Protein AF-A0A7Y8VR73-F1 (afdb_monomer_lite)

Foldseek 3Di:
DPPDAKEWAQLQAQAQDPVRDGDRDTDMGRPDRDNYDYDVVVSVVRNVVRVPPPDPDDDDDDDDDLQKFAVVLVVLLVVQVQDADDDPVFWDW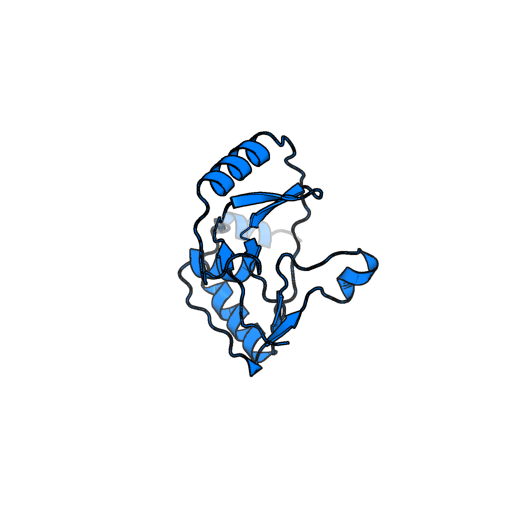AQADPVCVVVVDTGVVTIIGGHPVSSVVSVVSVVSRDDPDDDDDDDPVRVVVVVPDD

Structure (mmCIF, N/CA/C/O backbone):
data_AF-A0A7Y8VR73-F1
#
_entry.id   AF-A0A7Y8VR73-F1
#
loop_
_atom_site.group_PDB
_atom_site.id
_atom_site.type_symbol
_atom_site.label_atom_id
_atom_site.label_alt_id
_atom_site.label_comp_id
_atom_site.label_asym_id
_atom_site.label_entity_id
_atom_site.label_seq_id
_atom_site.pdbx_PDB_ins_code
_atom_site.Cartn_x
_atom_site.Cartn_y
_atom_site.Cartn_z
_atom_site.occupancy
_atom_site.B_iso_or_equiv
_atom_site.auth_seq_id
_atom_site.auth_comp_id
_atom_site.auth_asym_id
_atom_site.auth_atom_id
_atom_site.pdbx_PDB_model_nu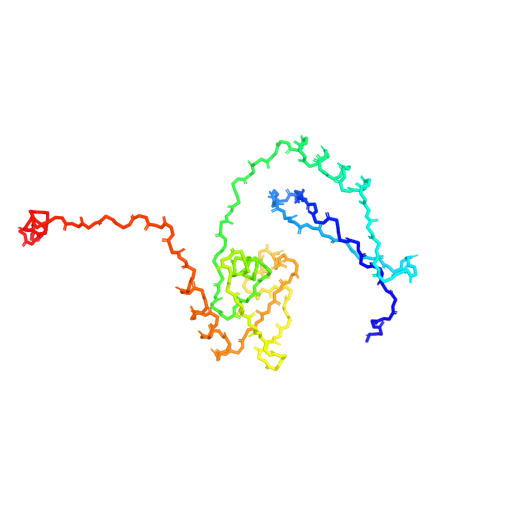m
ATOM 1 N N . MET A 1 1 ? -16.055 -4.495 -18.335 1.00 41.34 1 MET A N 1
ATOM 2 C CA . MET A 1 1 ? -14.669 -4.440 -18.861 1.00 41.34 1 MET A CA 1
ATOM 3 C C . MET A 1 1 ? -14.021 -5.807 -18.690 1.00 41.34 1 MET A C 1
ATOM 5 O O . MET A 1 1 ? -13.865 -6.262 -17.565 1.00 41.34 1 MET A O 1
ATOM 9 N N . ASN A 1 2 ? -13.720 -6.488 -19.795 1.00 40.31 2 ASN A N 1
ATOM 10 C CA . ASN A 1 2 ? -13.161 -7.841 -19.816 1.00 40.31 2 ASN A CA 1
ATOM 11 C C . ASN A 1 2 ? -11.675 -7.781 -19.395 1.00 40.31 2 ASN A C 1
ATOM 13 O O . ASN A 1 2 ? -10.808 -7.468 -20.208 1.00 40.31 2 ASN A O 1
ATOM 17 N N . ILE A 1 3 ? -11.367 -8.017 -18.116 1.00 53.41 3 ILE A N 1
ATOM 18 C CA . ILE A 1 3 ? -9.984 -8.149 -17.625 1.00 53.41 3 ILE A CA 1
ATOM 19 C C . ILE A 1 3 ? -9.465 -9.501 -18.120 1.00 53.41 3 ILE A C 1
ATOM 21 O O . ILE A 1 3 ? -9.559 -10.480 -17.386 1.00 53.41 3 ILE A O 1
ATOM 25 N N . LYS A 1 4 ? -9.013 -9.621 -19.375 1.00 58.44 4 LYS A N 1
ATOM 26 C CA . LYS A 1 4 ? -8.594 -10.946 -19.873 1.00 58.44 4 LYS A CA 1
ATOM 27 C C . LYS A 1 4 ? -7.237 -11.068 -20.544 1.00 58.44 4 LYS A C 1
ATOM 29 O O . LYS A 1 4 ? -6.803 -12.202 -20.689 1.00 58.44 4 LYS A O 1
ATOM 34 N N . LYS A 1 5 ? -6.502 -9.995 -20.850 1.00 70.88 5 LYS A N 1
ATOM 35 C CA . LYS A 1 5 ? -5.094 -10.131 -21.280 1.00 70.88 5 LYS A CA 1
ATOM 36 C C . LYS A 1 5 ? -4.257 -8.961 -20.789 1.00 70.88 5 LYS A C 1
ATOM 38 O O . LYS A 1 5 ? -4.328 -7.862 -21.326 1.00 70.88 5 LYS A O 1
ATOM 43 N N . SER A 1 6 ? -3.513 -9.187 -19.716 1.00 84.50 6 SER A N 1
ATOM 44 C CA . SER A 1 6 ? -2.528 -8.232 -19.229 1.00 84.50 6 SER A CA 1
ATOM 45 C C . SER A 1 6 ? -1.397 -8.978 -18.538 1.00 84.50 6 SER A C 1
ATOM 47 O O . SER A 1 6 ? -1.674 -9.777 -17.641 1.00 84.50 6 SER A O 1
ATOM 49 N N . CYS A 1 7 ? -0.167 -8.644 -18.887 1.00 90.81 7 CYS A N 1
ATOM 50 C CA . CYS A 1 7 ? 1.026 -9.109 -18.214 1.00 90.81 7 CYS A CA 1
ATOM 51 C C . CYS A 1 7 ? 1.365 -8.185 -17.046 1.00 90.81 7 CYS A C 1
ATOM 53 O O . CYS A 1 7 ? 1.494 -6.968 -17.213 1.00 90.81 7 CYS A O 1
ATOM 55 N N . PHE A 1 8 ? 1.532 -8.760 -15.861 1.00 92.06 8 PHE A N 1
ATOM 56 C CA . PHE A 1 8 ? 2.101 -8.081 -14.705 1.00 92.06 8 PHE A CA 1
ATOM 57 C C . PHE A 1 8 ? 3.629 -8.107 -14.796 1.00 92.06 8 PHE A C 1
ATOM 59 O O . PHE A 1 8 ? 4.224 -9.141 -15.087 1.00 92.06 8 PHE A O 1
ATOM 66 N N . ILE A 1 9 ? 4.267 -6.969 -14.535 1.00 94.06 9 ILE A N 1
ATOM 67 C CA . ILE A 1 9 ? 5.725 -6.826 -14.535 1.00 94.06 9 ILE A CA 1
ATOM 68 C C . ILE A 1 9 ? 6.147 -6.382 -13.125 1.00 94.06 9 ILE A C 1
ATOM 70 O O . ILE A 1 9 ? 6.181 -5.176 -12.842 1.00 94.06 9 ILE A O 1
ATOM 74 N N . PRO A 1 10 ? 6.398 -7.334 -12.202 1.00 90.06 10 PRO A N 1
ATOM 75 C CA . PRO A 1 10 ? 6.675 -7.055 -10.795 1.00 90.06 10 PRO A CA 1
ATOM 76 C C . PRO A 1 10 ? 8.125 -6.595 -10.599 1.00 90.06 10 PRO A C 1
ATOM 78 O O . PRO A 1 10 ? 8.982 -7.345 -10.147 1.00 90.06 10 PRO A O 1
ATOM 81 N N . VAL A 1 11 ? 8.414 -5.349 -10.972 1.00 92.50 11 VAL A N 1
ATOM 82 C CA . VAL A 1 11 ? 9.762 -4.764 -10.861 1.00 92.50 11 VAL A CA 1
ATOM 83 C C . VAL A 1 11 ? 10.087 -4.343 -9.426 1.00 92.50 11 VAL A C 1
ATOM 85 O O . VAL A 1 11 ? 11.243 -4.415 -9.015 1.00 92.50 11 VAL A O 1
ATOM 88 N N . CYS A 1 12 ? 9.077 -3.894 -8.670 1.00 88.06 12 CYS A N 1
ATOM 89 C CA . CYS A 1 12 ? 9.213 -3.413 -7.291 1.00 88.06 12 CYS A CA 1
ATOM 90 C C . CYS A 1 12 ? 10.351 -2.382 -7.109 1.00 88.06 12 CYS A C 1
ATOM 92 O O . CYS A 1 12 ? 11.103 -2.430 -6.136 1.00 88.06 12 CYS A O 1
ATOM 94 N N . ALA A 1 13 ? 10.505 -1.460 -8.065 1.00 90.12 13 ALA A N 1
ATOM 95 C CA . ALA A 1 13 ? 11.552 -0.441 -8.021 1.00 90.12 13 ALA A CA 1
ATOM 96 C C . ALA A 1 13 ? 11.094 0.800 -7.245 1.00 90.12 13 ALA A C 1
ATOM 98 O O . ALA A 1 13 ? 9.927 1.192 -7.311 1.00 90.12 13 ALA A O 1
ATOM 99 N N . ASP A 1 14 ? 12.028 1.440 -6.547 1.00 89.50 14 ASP A N 1
ATOM 100 C CA . ASP A 1 14 ? 11.815 2.733 -5.904 1.00 89.50 14 ASP A CA 1
ATOM 101 C C . ASP A 1 14 ? 11.765 3.846 -6.963 1.00 89.50 14 ASP A C 1
ATOM 103 O O . ASP A 1 14 ? 12.804 4.322 -7.418 1.00 89.50 14 ASP A O 1
ATOM 107 N N . VAL A 1 15 ? 10.560 4.267 -7.353 1.00 88.88 15 VAL A N 1
ATOM 108 C CA . VAL A 1 15 ? 10.354 5.337 -8.341 1.00 88.88 15 VAL A CA 1
ATOM 109 C C . VAL A 1 15 ? 10.116 6.662 -7.625 1.00 88.88 15 VAL A C 1
ATOM 111 O O . VAL A 1 15 ? 9.284 6.736 -6.718 1.00 88.88 15 VAL A O 1
ATOM 114 N N . ILE A 1 16 ? 10.839 7.704 -8.039 1.00 86.94 16 ILE A N 1
ATOM 115 C CA . ILE A 1 16 ? 10.663 9.076 -7.548 1.00 86.94 16 ILE A CA 1
ATOM 116 C C . ILE A 1 16 ? 9.803 9.847 -8.553 1.00 86.94 16 ILE A C 1
ATOM 118 O O . ILE A 1 16 ? 10.226 10.085 -9.682 1.00 86.94 16 ILE A O 1
ATOM 122 N N . TYR A 1 17 ? 8.595 10.232 -8.146 1.00 83.94 17 TYR A N 1
ATOM 123 C CA . TYR A 1 17 ? 7.676 11.025 -8.969 1.00 83.94 17 TYR A CA 1
ATOM 124 C C . TYR A 1 17 ? 8.054 12.515 -8.955 1.00 83.94 17 TYR A C 1
ATOM 126 O O . TYR A 1 17 ? 8.828 12.965 -8.112 1.00 83.94 17 TYR A O 1
ATOM 134 N N . GLU A 1 18 ? 7.476 13.310 -9.861 1.00 81.12 18 GLU A N 1
ATOM 135 C CA . GLU A 1 18 ? 7.753 14.754 -9.991 1.00 81.12 18 GLU A CA 1
ATOM 136 C C . GLU A 1 18 ? 7.526 15.542 -8.685 1.00 81.12 18 GLU A C 1
ATOM 138 O O . GLU A 1 18 ? 8.276 16.463 -8.345 1.00 81.12 18 GLU A O 1
ATOM 143 N N . ASN A 1 19 ? 6.529 15.133 -7.898 1.00 77.12 19 ASN A N 1
ATOM 144 C CA . ASN A 1 19 ? 6.256 15.717 -6.587 1.00 77.12 19 ASN A CA 1
ATOM 145 C C . ASN A 1 19 ? 7.318 15.366 -5.522 1.00 77.12 19 ASN A C 1
ATOM 147 O O . ASN A 1 19 ? 7.308 15.961 -4.450 1.00 77.12 19 ASN A O 1
ATOM 151 N N . GLY A 1 20 ? 8.252 14.458 -5.813 1.00 78.38 20 GLY A N 1
ATOM 152 C CA . GLY A 1 20 ? 9.298 13.972 -4.912 1.00 78.38 20 GLY A CA 1
ATOM 153 C C . GLY A 1 20 ? 8.940 12.686 -4.163 1.00 78.38 20 GLY A C 1
ATOM 154 O O . GLY A 1 20 ? 9.757 12.199 -3.385 1.00 78.38 20 GLY A O 1
ATOM 155 N N . ALA A 1 21 ? 7.742 12.123 -4.363 1.00 80.06 21 ALA A N 1
ATOM 156 C CA . ALA A 1 21 ? 7.317 10.896 -3.692 1.00 80.06 21 ALA A CA 1
ATOM 157 C C . ALA A 1 21 ? 8.136 9.696 -4.163 1.00 80.06 21 ALA A C 1
ATOM 159 O O . ALA A 1 21 ? 8.157 9.390 -5.353 1.00 80.06 21 ALA A O 1
ATOM 160 N N . LYS A 1 22 ? 8.768 9.000 -3.212 1.00 85.81 22 LYS A N 1
ATOM 161 C CA . LYS A 1 22 ? 9.467 7.733 -3.433 1.00 85.81 22 LYS A CA 1
ATOM 162 C C . LYS A 1 22 ? 8.500 6.574 -3.176 1.00 85.81 22 LYS A C 1
ATOM 164 O O . LYS A 1 22 ? 8.121 6.336 -2.031 1.00 85.81 22 LYS A O 1
ATOM 169 N N . VAL A 1 23 ? 8.085 5.867 -4.227 1.00 84.06 23 VAL A N 1
ATOM 170 C CA . VAL A 1 23 ? 7.074 4.798 -4.144 1.00 84.06 23 VAL A CA 1
ATOM 171 C C . VAL A 1 23 ? 7.566 3.536 -4.849 1.00 84.06 23 VAL A C 1
ATOM 173 O O . VAL A 1 23 ? 7.977 3.585 -6.012 1.00 84.06 23 VAL A O 1
ATOM 176 N N . LYS A 1 24 ? 7.457 2.387 -4.168 1.00 88.38 24 LYS A N 1
ATOM 177 C CA . LYS A 1 24 ? 7.692 1.072 -4.777 1.00 88.38 24 LYS A CA 1
ATOM 178 C C . LYS A 1 24 ? 6.662 0.824 -5.872 1.00 88.38 24 LYS A C 1
ATOM 180 O O . LYS A 1 24 ? 5.475 0.676 -5.590 1.00 88.38 24 LYS A O 1
ATOM 185 N N . THR A 1 25 ? 7.119 0.785 -7.116 1.00 89.19 25 THR A N 1
ATOM 186 C CA . THR A 1 25 ? 6.253 0.747 -8.295 1.00 89.19 25 THR A CA 1
ATOM 187 C C . THR A 1 25 ? 6.540 -0.500 -9.132 1.00 89.19 25 THR A C 1
ATOM 189 O O . THR A 1 25 ? 7.687 -0.909 -9.317 1.00 89.19 25 THR A O 1
ATOM 192 N N . SER A 1 26 ? 5.466 -1.118 -9.623 1.00 91.75 26 SER A N 1
ATOM 193 C CA . SER A 1 26 ? 5.477 -2.207 -10.607 1.00 91.75 26 SER A CA 1
ATOM 194 C C . SER A 1 26 ? 4.521 -1.863 -11.746 1.00 91.75 26 SER A C 1
ATOM 196 O O . SER A 1 26 ? 3.687 -0.969 -11.605 1.00 91.75 26 SER A O 1
ATOM 198 N N . PHE A 1 27 ? 4.633 -2.566 -12.872 1.00 92.31 27 PHE A N 1
ATOM 199 C CA . PHE A 1 27 ? 3.945 -2.195 -14.107 1.00 92.31 27 PHE A CA 1
ATOM 200 C C . PHE A 1 27 ? 2.996 -3.292 -14.584 1.00 92.31 27 PHE A C 1
ATOM 202 O O . PHE A 1 27 ? 3.065 -4.446 -14.158 1.00 92.31 27 PHE A O 1
ATOM 209 N N . ARG A 1 28 ? 2.095 -2.919 -15.492 1.00 91.25 28 ARG A N 1
ATOM 210 C CA . ARG A 1 28 ? 1.173 -3.830 -16.168 1.00 91.25 28 ARG A CA 1
ATOM 211 C C . ARG A 1 28 ? 1.076 -3.420 -17.634 1.00 91.25 28 ARG A C 1
ATOM 213 O O . ARG A 1 28 ? 0.993 -2.230 -17.917 1.00 91.25 28 ARG A O 1
ATOM 220 N N . THR A 1 29 ? 1.082 -4.383 -18.548 1.00 90.31 29 THR A N 1
ATOM 221 C CA . THR A 1 29 ? 0.974 -4.140 -19.998 1.00 90.31 29 THR A CA 1
ATOM 222 C C . THR A 1 29 ? -0.030 -5.096 -20.634 1.00 90.31 29 THR A C 1
ATOM 224 O O . THR A 1 29 ? -0.223 -6.201 -20.140 1.00 90.31 29 THR A O 1
ATOM 227 N N . ASN A 1 30 ? -0.690 -4.686 -21.715 1.00 92.00 30 ASN A N 1
ATOM 228 C CA . ASN A 1 30 ? -1.542 -5.540 -22.552 1.00 92.00 30 ASN A CA 1
ATOM 229 C C . ASN A 1 30 ? -0.828 -6.040 -23.824 1.00 92.00 30 ASN A C 1
ATOM 231 O O . ASN A 1 30 ? -1.429 -6.783 -24.592 1.00 92.00 30 ASN A O 1
ATOM 235 N N . LEU A 1 31 ? 0.420 -5.617 -24.054 1.00 91.69 31 LEU A N 1
ATOM 236 C CA . LEU A 1 31 ? 1.202 -5.952 -25.253 1.00 91.69 31 LEU A CA 1
ATOM 237 C C . LEU A 1 31 ? 1.938 -7.289 -25.145 1.00 91.69 31 LEU A C 1
ATOM 239 O O . LEU A 1 31 ? 2.421 -7.817 -26.140 1.00 91.69 31 LEU A O 1
ATOM 243 N N . ASP A 1 32 ? 2.047 -7.818 -23.934 1.00 89.44 32 ASP A N 1
ATOM 244 C CA . ASP A 1 32 ? 2.722 -9.074 -23.654 1.00 89.44 32 ASP A CA 1
ATOM 245 C C . ASP A 1 32 ? 1.653 -10.151 -23.398 1.00 89.44 32 ASP A C 1
ATOM 247 O O . ASP A 1 32 ? 0.768 -9.931 -22.558 1.00 89.44 32 ASP A O 1
ATOM 251 N N . PRO A 1 33 ? 1.668 -11.275 -24.141 1.00 88.00 33 PRO A N 1
ATOM 252 C CA . PRO A 1 33 ? 0.667 -12.328 -23.996 1.00 88.00 33 PRO A CA 1
ATOM 253 C C . PRO A 1 33 ? 0.803 -13.112 -22.683 1.00 88.00 33 PRO A C 1
ATOM 255 O O . PRO A 1 33 ? -0.125 -13.843 -22.328 1.00 88.00 33 PRO A O 1
ATOM 258 N N . MET A 1 34 ? 1.928 -12.983 -21.972 1.00 89.75 34 MET A N 1
ATOM 259 C CA . MET A 1 34 ? 2.168 -13.678 -20.709 1.00 89.75 34 MET A CA 1
ATOM 260 C C . MET A 1 34 ? 1.347 -13.076 -19.563 1.00 89.75 34 MET A C 1
ATOM 262 O O . MET A 1 34 ? 0.933 -11.920 -19.593 1.00 89.75 34 MET A O 1
ATOM 266 N N . LEU A 1 35 ? 1.106 -13.866 -18.512 1.00 83.56 35 LEU A N 1
ATOM 267 C CA . LEU A 1 35 ? 0.442 -13.366 -17.303 1.00 83.56 35 LEU A CA 1
ATOM 268 C C . LEU A 1 35 ? 1.409 -12.566 -16.421 1.00 83.56 35 LEU A C 1
ATOM 270 O O . LEU A 1 35 ? 1.021 -11.552 -15.844 1.00 83.56 35 LEU A O 1
ATOM 274 N N . VAL A 1 36 ? 2.659 -13.020 -16.308 1.00 90.81 36 VAL A N 1
ATOM 275 C CA . VAL A 1 36 ? 3.711 -12.376 -15.516 1.00 90.81 36 VAL A CA 1
ATOM 276 C C . VAL A 1 36 ? 5.028 -12.450 -16.280 1.00 90.81 36 VAL A C 1
ATOM 278 O O . VAL A 1 36 ? 5.383 -13.511 -16.787 1.00 90.81 36 VAL A O 1
ATOM 281 N N . ARG A 1 37 ? 5.774 -11.344 -16.306 1.00 92.88 37 ARG A N 1
ATOM 282 C CA . ARG A 1 37 ? 7.139 -11.276 -16.836 1.00 92.88 37 ARG A CA 1
ATOM 283 C C . ARG A 1 37 ? 8.022 -10.503 -15.869 1.00 92.88 37 ARG A C 1
ATOM 285 O O . ARG A 1 37 ? 7.722 -9.360 -15.531 1.00 92.88 37 ARG A O 1
ATOM 292 N N . THR A 1 38 ? 9.125 -11.099 -15.433 1.00 93.00 38 THR A N 1
ATOM 293 C CA . THR A 1 38 ? 10.163 -10.364 -14.702 1.00 93.00 38 THR A CA 1
ATOM 294 C C . THR A 1 38 ? 10.970 -9.504 -15.678 1.00 93.00 38 THR A C 1
ATOM 296 O O . THR A 1 38 ? 11.155 -9.858 -16.841 1.00 93.00 38 THR A O 1
ATOM 299 N N . ALA A 1 39 ? 11.424 -8.336 -15.225 1.00 94.69 39 ALA A N 1
ATOM 300 C CA . ALA A 1 39 ? 12.183 -7.396 -16.050 1.00 94.69 39 ALA A CA 1
ATOM 301 C C . ALA A 1 39 ? 13.400 -6.866 -15.267 1.00 94.69 39 ALA A C 1
ATOM 303 O O . ALA A 1 39 ? 13.366 -5.734 -14.780 1.00 94.69 39 ALA A O 1
ATOM 304 N N . PRO A 1 40 ? 14.456 -7.687 -15.087 1.00 94.69 40 PRO A N 1
ATOM 305 C CA . PRO A 1 40 ? 15.629 -7.312 -14.292 1.00 94.69 40 PRO A CA 1
ATOM 306 C C . PRO A 1 40 ? 16.387 -6.115 -14.883 1.00 94.69 40 PRO A C 1
ATOM 308 O O . PRO A 1 40 ? 16.805 -5.238 -14.134 1.00 94.69 40 PRO A O 1
ATOM 311 N N . GLU A 1 41 ? 16.491 -6.011 -16.209 1.00 96.12 41 GLU A N 1
ATOM 312 C CA . GLU A 1 41 ? 17.115 -4.856 -16.876 1.00 96.12 41 GLU A CA 1
ATOM 313 C C . GLU A 1 41 ? 16.378 -3.548 -16.560 1.00 96.12 41 GLU A C 1
ATOM 315 O O . GLU A 1 41 ? 16.991 -2.554 -16.175 1.00 96.12 41 GLU A O 1
ATOM 320 N N . LEU A 1 42 ? 15.041 -3.569 -16.624 1.00 94.31 42 LEU A N 1
ATOM 321 C CA . LEU A 1 42 ? 14.205 -2.432 -16.236 1.00 94.31 42 LEU A CA 1
ATOM 322 C C . LEU A 1 42 ? 14.380 -2.088 -14.749 1.00 94.31 42 LEU A C 1
ATOM 324 O O . LEU A 1 42 ? 14.414 -0.911 -14.396 1.00 94.31 42 LEU A O 1
ATOM 328 N N . HIS A 1 43 ? 14.508 -3.095 -13.877 1.00 93.31 43 HIS A N 1
ATOM 329 C CA . HIS A 1 43 ? 14.781 -2.880 -12.455 1.00 93.31 43 HIS A CA 1
ATOM 330 C C . HIS A 1 43 ? 16.096 -2.118 -12.242 1.00 93.31 43 HIS A C 1
ATOM 332 O O . HIS A 1 43 ? 16.111 -1.115 -11.527 1.00 93.31 43 HIS A O 1
ATOM 338 N N . VAL A 1 44 ? 17.183 -2.569 -12.878 1.00 93.88 44 VAL A N 1
ATOM 339 C CA . VAL A 1 44 ? 18.507 -1.932 -12.786 1.00 93.88 44 VAL A CA 1
ATOM 340 C C . VAL A 1 44 ? 18.454 -0.504 -13.325 1.00 93.88 44 VAL A C 1
ATOM 342 O O . VAL A 1 44 ? 18.857 0.425 -12.626 1.00 93.88 44 VAL A O 1
ATOM 345 N N . LEU A 1 45 ? 17.858 -0.305 -14.504 1.00 94.50 45 LEU A N 1
ATOM 346 C CA . LEU A 1 45 ? 17.739 1.013 -15.125 1.00 94.50 45 LEU A CA 1
ATOM 347 C C . LEU A 1 45 ? 16.966 2.004 -14.242 1.00 94.50 45 LEU A C 1
ATOM 349 O O . LEU A 1 45 ? 17.390 3.149 -14.069 1.00 94.50 45 LEU A O 1
ATOM 353 N N . LEU A 1 46 ? 15.848 1.575 -13.648 1.00 92.25 46 LEU A N 1
ATOM 354 C CA . LEU A 1 46 ? 15.069 2.412 -12.733 1.00 92.25 46 LEU A CA 1
ATOM 355 C C . LEU A 1 46 ? 15.856 2.737 -11.466 1.00 92.25 46 LEU A C 1
ATOM 357 O O . LEU A 1 46 ? 15.849 3.888 -11.032 1.00 92.25 46 LEU A O 1
ATOM 361 N N . LYS A 1 47 ? 16.556 1.751 -10.894 1.00 90.44 47 LYS A N 1
ATOM 362 C CA . LYS A 1 47 ? 17.386 1.935 -9.700 1.00 90.44 47 LYS A CA 1
ATOM 363 C C . LYS A 1 47 ? 18.498 2.956 -9.943 1.00 90.44 47 LYS A C 1
ATOM 365 O O . LYS A 1 47 ? 18.690 3.844 -9.119 1.00 90.44 47 LYS A O 1
ATOM 370 N N . GLU A 1 48 ? 19.205 2.854 -11.064 1.00 91.31 48 GLU A N 1
ATOM 371 C CA . GLU A 1 48 ? 20.277 3.784 -11.435 1.00 91.31 48 GLU A CA 1
ATOM 372 C C . GLU A 1 48 ? 19.761 5.181 -11.765 1.00 91.31 48 GLU A C 1
ATOM 374 O O . GLU A 1 48 ? 20.358 6.181 -11.371 1.00 91.31 48 GLU A O 1
ATOM 379 N N . THR A 1 49 ? 18.648 5.268 -12.491 1.00 90.25 49 THR A N 1
ATOM 380 C CA . THR A 1 49 ? 18.066 6.559 -12.865 1.00 90.25 49 THR A CA 1
ATOM 381 C C . THR A 1 49 ? 17.539 7.275 -11.625 1.00 90.25 49 THR A C 1
ATOM 383 O O . THR A 1 49 ? 17.866 8.438 -11.401 1.00 90.25 49 THR A O 1
ATOM 386 N N . CYS A 1 50 ? 16.792 6.573 -10.767 1.00 86.25 50 CYS A N 1
ATOM 387 C CA . CYS A 1 50 ? 16.220 7.157 -9.556 1.00 86.25 50 CYS A CA 1
ATOM 388 C C . CYS A 1 50 ? 17.278 7.473 -8.491 1.00 86.25 50 CYS A C 1
ATOM 390 O O . CYS A 1 50 ? 17.110 8.447 -7.764 1.00 86.25 50 CYS A O 1
ATOM 392 N N . SER A 1 51 ? 18.385 6.724 -8.406 1.00 83.88 51 SER A N 1
ATOM 393 C CA . SER A 1 51 ? 19.476 7.047 -7.473 1.00 83.88 51 SER A CA 1
ATOM 394 C C . SER A 1 51 ? 20.239 8.318 -7.862 1.00 83.88 51 SER A C 1
ATOM 396 O O . SER A 1 51 ? 20.710 9.044 -6.987 1.00 83.88 51 SER A O 1
ATOM 398 N N . LYS A 1 52 ? 20.319 8.630 -9.162 1.00 85.56 52 LYS A N 1
ATOM 399 C CA . LYS A 1 52 ? 20.931 9.865 -9.681 1.00 85.56 52 LYS A CA 1
ATOM 400 C C . LYS A 1 52 ? 20.051 11.104 -9.456 1.00 85.56 52 LYS A C 1
ATOM 402 O O . LYS A 1 52 ? 20.565 12.224 -9.454 1.00 85.56 52 LYS A O 1
ATOM 407 N N . LEU A 1 53 ? 18.745 10.933 -9.228 1.00 79.69 53 LEU A N 1
ATOM 408 C CA . LEU A 1 53 ? 17.818 12.030 -8.936 1.00 79.69 53 LEU A CA 1
ATOM 409 C C . LEU A 1 53 ? 18.028 12.552 -7.504 1.00 79.69 53 LEU A C 1
ATOM 411 O O . LEU A 1 53 ? 17.414 12.094 -6.542 1.00 79.69 53 LEU A O 1
ATOM 415 N N . LYS A 1 54 ? 18.879 13.572 -7.352 1.00 61.25 54 LYS A N 1
ATOM 416 C CA . LYS A 1 54 ? 19.078 14.300 -6.087 1.00 61.25 54 LYS A CA 1
ATOM 417 C C . LYS A 1 54 ? 17.895 15.226 -5.778 1.00 61.25 54 LYS A C 1
ATOM 419 O O . LYS A 1 54 ? 17.998 16.438 -5.942 1.00 61.25 54 LYS A O 1
ATOM 424 N N . LYS A 1 55 ? 16.760 14.679 -5.336 1.00 61.84 55 LYS A N 1
ATOM 425 C CA . LYS A 1 55 ? 15.659 15.471 -4.757 1.00 61.84 55 LYS A CA 1
ATOM 426 C C . LYS A 1 55 ? 15.017 14.733 -3.583 1.00 61.84 55 LYS A C 1
ATOM 428 O O . LYS A 1 55 ? 13.940 14.162 -3.712 1.00 61.84 55 LYS A O 1
ATOM 433 N N . ALA A 1 56 ? 15.657 14.791 -2.416 1.00 56.78 56 ALA A N 1
ATOM 434 C CA . ALA A 1 56 ? 14.942 14.581 -1.163 1.00 56.78 56 ALA A CA 1
ATOM 435 C C . ALA A 1 56 ? 14.101 15.840 -0.904 1.00 56.78 56 ALA A C 1
ATOM 437 O O . ALA A 1 56 ? 14.612 16.861 -0.452 1.00 56.78 56 ALA A O 1
ATOM 438 N N . ARG A 1 57 ? 12.822 15.808 -1.287 1.00 63.50 57 ARG A N 1
ATOM 439 C CA . ARG A 1 57 ? 11.857 16.831 -0.875 1.00 63.50 57 ARG A CA 1
ATOM 440 C C . ARG A 1 57 ? 11.196 16.376 0.420 1.00 63.50 57 ARG A C 1
ATOM 442 O O . ARG A 1 57 ? 10.773 15.227 0.521 1.00 63.50 57 ARG A O 1
ATOM 449 N N . ASN A 1 58 ? 11.072 17.292 1.378 1.00 65.31 58 ASN A N 1
ATOM 450 C CA . ASN A 1 58 ? 10.219 17.083 2.542 1.00 65.31 58 ASN A CA 1
ATOM 451 C C . ASN A 1 58 ? 8.768 17.064 2.065 1.00 65.31 58 ASN A C 1
ATOM 453 O O . ASN A 1 58 ? 8.192 18.098 1.727 1.00 65.31 58 ASN A O 1
ATOM 457 N N . LEU A 1 59 ? 8.207 15.863 1.973 1.00 71.62 59 LEU A N 1
ATOM 458 C CA . LEU A 1 59 ? 6.805 15.675 1.644 1.00 71.62 59 LEU A CA 1
ATOM 459 C C . LEU A 1 59 ? 5.971 15.783 2.916 1.00 71.62 59 LEU A C 1
ATOM 461 O O . LEU A 1 59 ? 6.367 15.238 3.950 1.00 71.62 59 LEU A O 1
ATOM 465 N N . PRO A 1 60 ? 4.797 16.425 2.853 1.00 76.38 60 PRO A N 1
ATOM 466 C CA . PRO A 1 60 ? 3.859 16.379 3.960 1.00 76.38 60 PRO A CA 1
ATOM 467 C C . PRO A 1 60 ? 3.455 14.926 4.227 1.00 76.38 60 PRO A C 1
ATOM 469 O O . PRO A 1 60 ? 3.097 14.177 3.313 1.00 76.38 60 PRO A O 1
ATOM 472 N N . LYS A 1 61 ? 3.491 14.534 5.500 1.00 76.38 61 LYS A N 1
ATOM 473 C CA . LYS A 1 61 ? 2.934 13.260 5.946 1.00 76.38 61 LYS A CA 1
ATOM 474 C C . LYS A 1 61 ? 1.414 13.398 5.978 1.00 76.38 61 LYS A C 1
ATOM 476 O O . LYS A 1 61 ? 0.887 14.260 6.676 1.00 76.38 61 LYS A O 1
ATOM 481 N N . TYR A 1 62 ? 0.713 12.564 5.217 1.00 80.94 62 TYR A N 1
ATOM 482 C CA . TYR A 1 62 ? -0.748 12.545 5.217 1.00 80.94 62 TYR A CA 1
ATOM 483 C C . TYR A 1 62 ? -1.265 11.546 6.248 1.00 80.94 62 TYR A C 1
ATOM 485 O O . TYR A 1 62 ? -0.835 10.392 6.264 1.00 80.94 62 TYR A O 1
ATOM 493 N N . SER A 1 63 ? -2.194 12.002 7.085 1.00 82.69 63 SER A N 1
ATOM 494 C CA . SER A 1 63 ? -3.043 11.134 7.896 1.00 82.69 63 SER A CA 1
ATOM 495 C C . SER A 1 63 ? -4.368 10.942 7.168 1.00 82.69 63 SER A C 1
ATOM 497 O O . SER A 1 63 ? -4.910 11.901 6.615 1.00 82.69 63 SER A O 1
ATOM 499 N N . TYR A 1 64 ? -4.870 9.712 7.143 1.00 88.56 64 TYR A N 1
ATOM 500 C CA . TYR A 1 64 ? -6.147 9.381 6.521 1.00 88.56 64 TYR A CA 1
ATOM 501 C C . TYR A 1 64 ? -7.143 8.924 7.593 1.00 88.56 64 TYR A C 1
ATOM 503 O O . TYR A 1 64 ? -6.712 8.341 8.590 1.00 88.56 64 TYR A O 1
ATOM 511 N N . PRO A 1 65 ? -8.455 9.148 7.391 1.00 91.75 65 PRO A N 1
ATOM 512 C CA . PRO A 1 65 ? -9.492 8.616 8.272 1.00 91.75 65 PRO A CA 1
ATOM 513 C C . PRO A 1 65 ? -9.399 7.096 8.435 1.00 91.75 65 PRO A C 1
ATOM 515 O O . PRO A 1 65 ? -8.850 6.394 7.576 1.00 91.75 65 PRO A O 1
ATOM 518 N N . GLN A 1 66 ? -9.971 6.565 9.516 1.00 91.56 66 GLN A N 1
ATOM 519 C CA . GLN A 1 66 ? -9.881 5.135 9.813 1.00 91.56 66 GLN A CA 1
ATOM 520 C C . GLN A 1 66 ? -10.552 4.280 8.730 1.00 91.56 66 GLN A C 1
ATOM 522 O O . GLN A 1 66 ? -10.077 3.187 8.425 1.00 91.56 66 GLN A O 1
ATOM 527 N N . GLU A 1 67 ? -11.578 4.822 8.083 1.00 94.75 67 GLU A N 1
ATOM 528 C CA . GLU A 1 67 ? -12.335 4.239 6.979 1.00 94.75 67 GLU A CA 1
ATOM 529 C C . GLU A 1 67 ? -11.534 4.150 5.676 1.00 94.75 67 GLU A C 1
ATOM 531 O O . GLU A 1 67 ? -11.996 3.535 4.722 1.00 94.75 67 GLU A O 1
ATOM 536 N N . VAL A 1 68 ? -10.342 4.744 5.601 1.00 94.44 68 VAL A N 1
ATOM 537 C CA . VAL A 1 68 ? -9.506 4.706 4.400 1.00 94.44 68 VAL A CA 1
ATOM 538 C C . VAL A 1 68 ? -8.386 3.697 4.581 1.00 94.44 68 VAL A C 1
ATOM 540 O O . VAL A 1 68 ? -7.541 3.816 5.470 1.00 94.44 68 VAL A O 1
ATOM 543 N N . PHE A 1 69 ? -8.340 2.709 3.697 1.00 92.88 69 PHE A N 1
ATOM 544 C CA . PHE A 1 69 ? -7.254 1.743 3.622 1.00 92.88 69 PHE A CA 1
ATOM 545 C C . PHE A 1 69 ? -6.436 1.963 2.351 1.00 92.88 69 PHE A C 1
ATOM 547 O O . PHE A 1 69 ? -6.972 2.063 1.249 1.00 92.88 69 PHE A O 1
ATOM 554 N N . THR A 1 70 ? -5.118 2.032 2.498 1.00 92.75 70 THR A N 1
ATOM 555 C CA . THR A 1 70 ? -4.174 2.241 1.396 1.00 92.75 70 THR A CA 1
ATOM 556 C C . THR A 1 70 ? -3.172 1.095 1.332 1.00 92.75 70 THR A C 1
ATOM 558 O O . THR A 1 70 ? -2.943 0.384 2.313 1.00 92.75 70 THR A O 1
ATOM 561 N N . ALA A 1 71 ? -2.498 0.950 0.190 1.00 89.12 71 ALA A N 1
ATOM 562 C CA . ALA A 1 71 ? -1.420 -0.027 0.042 1.00 89.12 71 ALA A CA 1
ATOM 563 C C . ALA A 1 71 ? -0.289 0.174 1.072 1.00 89.12 71 ALA A C 1
ATOM 565 O O . ALA A 1 71 ? 0.320 -0.799 1.506 1.00 89.12 71 ALA A O 1
ATOM 566 N N . SER A 1 72 ? -0.031 1.417 1.502 1.00 87.44 72 SER A N 1
ATOM 567 C CA . SER A 1 72 ? 0.966 1.715 2.539 1.00 87.44 72 SER A CA 1
ATOM 568 C C . SER A 1 72 ? 0.569 1.182 3.918 1.00 87.44 72 SER A C 1
ATOM 570 O O . SER A 1 72 ? 1.428 0.660 4.624 1.00 87.44 72 SER A O 1
ATOM 572 N N . ILE A 1 73 ? -0.715 1.261 4.287 1.00 90.31 73 ILE A N 1
ATOM 573 C CA . ILE A 1 73 ? -1.234 0.665 5.527 1.00 90.31 73 ILE A CA 1
ATOM 574 C C . ILE A 1 73 ? -1.103 -0.859 5.465 1.00 90.31 73 ILE A C 1
ATOM 576 O O . ILE A 1 73 ? -0.573 -1.465 6.393 1.00 90.31 73 ILE A O 1
ATOM 580 N N . GLY A 1 74 ? -1.502 -1.471 4.345 1.00 91.06 74 GLY A N 1
ATOM 581 C CA . GLY A 1 74 ? -1.336 -2.911 4.133 1.00 91.06 74 GLY A CA 1
ATOM 582 C C . GLY A 1 74 ? 0.124 -3.358 4.235 1.00 91.06 74 GLY A C 1
ATOM 583 O O . GLY A 1 74 ? 0.425 -4.300 4.957 1.00 91.06 74 GLY A O 1
ATOM 584 N N . ALA A 1 75 ? 1.049 -2.641 3.590 1.00 89.31 75 ALA A N 1
ATOM 585 C CA . ALA A 1 75 ? 2.480 -2.927 3.687 1.00 89.31 75 ALA A CA 1
ATOM 586 C C . ALA A 1 75 ? 3.004 -2.808 5.127 1.00 89.31 75 ALA A C 1
ATOM 588 O O . ALA A 1 75 ? 3.808 -3.636 5.547 1.00 89.31 75 ALA A O 1
ATOM 589 N N . LYS A 1 76 ? 2.533 -1.812 5.893 1.00 89.25 76 LYS A N 1
ATOM 590 C CA . LYS A 1 76 ? 2.888 -1.648 7.310 1.00 89.25 76 LYS A CA 1
ATOM 591 C C . LYS A 1 76 ? 2.437 -2.859 8.132 1.00 89.25 76 LYS A C 1
ATOM 593 O O . LYS A 1 76 ? 3.256 -3.440 8.831 1.00 89.25 76 LYS A O 1
ATOM 598 N N . LEU A 1 77 ? 1.171 -3.264 8.003 1.00 90.06 77 LEU A N 1
ATOM 599 C CA . LEU A 1 77 ? 0.622 -4.431 8.704 1.00 90.06 77 LEU A CA 1
ATOM 600 C C . LEU A 1 77 ? 1.397 -5.711 8.363 1.00 90.06 77 LEU A C 1
ATOM 602 O O . LEU A 1 77 ? 1.818 -6.424 9.271 1.00 90.06 77 LEU A O 1
ATOM 606 N N . SER A 1 78 ? 1.668 -5.952 7.076 1.00 90.19 78 SER A N 1
ATOM 607 C CA . SER A 1 78 ? 2.439 -7.116 6.626 1.00 90.19 78 SER A CA 1
ATOM 608 C C . SER A 1 78 ? 3.867 -7.129 7.171 1.00 90.19 78 SER A C 1
ATOM 610 O O . SER A 1 78 ? 4.335 -8.169 7.625 1.00 90.19 78 SER A O 1
ATOM 612 N N . ASN A 1 79 ? 4.559 -5.984 7.159 1.00 88.75 79 ASN A N 1
ATOM 613 C CA . ASN A 1 79 ? 5.921 -5.880 7.693 1.00 88.75 79 ASN A CA 1
ATOM 614 C C . ASN A 1 79 ? 5.972 -6.141 9.204 1.00 88.75 79 ASN A C 1
ATOM 616 O O . ASN A 1 79 ? 6.976 -6.639 9.701 1.00 88.75 79 ASN A O 1
ATOM 620 N N . CYS A 1 80 ? 4.890 -5.836 9.922 1.00 88.25 80 CYS A N 1
ATOM 621 C CA . CYS A 1 80 ? 4.735 -6.132 11.344 1.00 88.25 80 CYS A CA 1
ATOM 622 C C . CYS A 1 80 ? 4.185 -7.546 11.615 1.00 88.25 80 CYS A C 1
ATOM 624 O O . CYS A 1 80 ? 3.852 -7.856 12.754 1.00 88.25 80 CYS A O 1
ATOM 626 N N . GLY A 1 81 ? 4.049 -8.399 10.591 1.00 88.88 81 GLY A N 1
ATOM 627 C CA . GLY A 1 81 ? 3.563 -9.775 10.742 1.00 88.88 81 GLY A CA 1
ATOM 628 C C . GLY A 1 81 ? 2.066 -9.897 11.050 1.00 88.88 81 GLY A C 1
ATOM 629 O O . GLY A 1 81 ? 1.618 -10.947 11.506 1.00 88.88 81 GLY A O 1
ATOM 630 N N . VAL A 1 82 ? 1.274 -8.846 10.816 1.00 90.44 82 VAL A N 1
ATOM 631 C CA . VAL A 1 82 ? -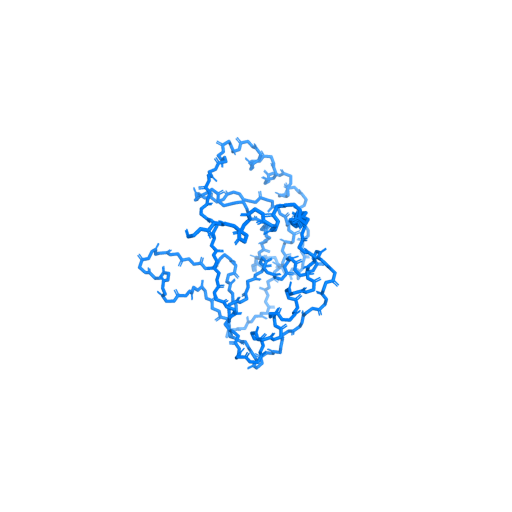0.171 -8.849 11.076 1.00 90.44 82 VAL A CA 1
ATOM 632 C C . VAL A 1 82 ? -0.926 -9.363 9.844 1.00 90.44 82 VAL A C 1
ATOM 634 O O . VAL A 1 82 ? -0.999 -8.675 8.826 1.00 90.44 82 VAL A O 1
ATOM 637 N N . ASP A 1 83 ? -1.543 -10.547 9.943 1.00 90.25 83 ASP A N 1
ATOM 638 C CA . ASP A 1 83 ? -2.495 -11.046 8.935 1.00 90.25 83 ASP A CA 1
ATOM 639 C C . ASP A 1 83 ? -3.844 -10.325 9.096 1.00 90.25 83 ASP A C 1
ATOM 641 O O . ASP A 1 83 ? -4.627 -10.611 10.006 1.00 90.25 83 ASP A O 1
ATOM 645 N N . TYR A 1 84 ? -4.094 -9.347 8.224 1.00 90.88 84 TYR A N 1
ATOM 646 C CA . TYR A 1 84 ? -5.331 -8.570 8.170 1.00 90.88 84 TYR A CA 1
ATOM 647 C C . TYR A 1 84 ? -6.022 -8.758 6.816 1.00 90.88 84 TYR A C 1
ATOM 649 O O . TYR A 1 84 ? -5.396 -8.644 5.761 1.00 90.88 84 TYR A O 1
ATOM 657 N N . ARG A 1 85 ? -7.331 -9.034 6.838 1.00 91.56 85 ARG A N 1
ATOM 658 C CA . ARG A 1 85 ? -8.127 -9.375 5.649 1.00 91.56 85 ARG A CA 1
ATOM 659 C C . ARG A 1 85 ? -9.401 -8.542 5.602 1.00 91.56 85 ARG A C 1
ATOM 661 O O . ARG A 1 85 ? -10.043 -8.343 6.624 1.00 91.56 85 ARG A O 1
ATOM 668 N N . ILE A 1 86 ? -9.788 -8.117 4.401 1.00 89.25 86 ILE A N 1
ATOM 669 C CA . ILE A 1 86 ? -10.992 -7.313 4.154 1.00 89.25 86 ILE A CA 1
ATOM 670 C C . ILE A 1 86 ? -11.898 -8.088 3.194 1.00 89.25 86 ILE A C 1
ATOM 672 O O . ILE A 1 86 ? -11.438 -8.564 2.152 1.00 89.25 86 ILE A O 1
ATOM 676 N N . LYS A 1 87 ? -13.181 -8.240 3.535 1.00 88.75 87 LYS A N 1
ATOM 677 C CA . LYS A 1 87 ? -14.169 -8.867 2.643 1.00 88.75 87 LYS A CA 1
ATOM 678 C C . LYS A 1 87 ? -14.534 -7.917 1.504 1.00 88.75 87 LYS A C 1
ATOM 680 O O . LYS A 1 87 ? -14.507 -6.703 1.673 1.00 88.75 87 LYS A O 1
ATOM 685 N N . ARG A 1 88 ? -14.922 -8.465 0.346 1.00 87.88 88 ARG A N 1
ATOM 686 C CA . ARG A 1 88 ? -15.313 -7.644 -0.817 1.00 87.88 88 ARG A CA 1
ATOM 687 C C . ARG A 1 88 ? -16.500 -6.726 -0.522 1.00 87.88 88 ARG A C 1
ATOM 689 O O . ARG A 1 88 ? -16.488 -5.595 -0.980 1.00 87.88 88 ARG A O 1
ATOM 696 N N . ASP A 1 89 ? -17.463 -7.193 0.267 1.00 91.81 89 ASP A N 1
ATOM 697 C CA . ASP A 1 89 ? -18.674 -6.425 0.595 1.00 91.81 89 ASP A CA 1
ATOM 698 C C . ASP A 1 89 ? -18.418 -5.320 1.634 1.00 91.81 89 ASP A C 1
ATOM 700 O O . ASP A 1 89 ? -19.247 -4.437 1.830 1.00 91.81 89 ASP A O 1
ATOM 704 N N . ASP A 1 90 ? -17.253 -5.349 2.288 1.00 91.25 90 ASP A N 1
ATOM 705 C CA . ASP A 1 90 ? -16.862 -4.404 3.333 1.00 91.25 90 ASP A CA 1
ATOM 706 C C . ASP A 1 90 ? -15.996 -3.247 2.807 1.00 91.25 90 ASP A C 1
ATOM 708 O O . ASP A 1 90 ? -15.542 -2.415 3.597 1.00 91.25 90 ASP A O 1
ATOM 712 N N . ALA A 1 91 ? -15.737 -3.184 1.496 1.00 93.56 91 ALA A N 1
ATOM 713 C CA . ALA A 1 91 ? -14.858 -2.177 0.916 1.00 93.56 91 ALA A CA 1
ATOM 714 C C . ALA A 1 91 ? -15.211 -1.795 -0.526 1.00 93.56 91 ALA A C 1
ATOM 716 O O . ALA A 1 91 ? -15.529 -2.639 -1.359 1.00 93.56 91 ALA A O 1
ATOM 717 N N . VAL A 1 92 ? -15.038 -0.514 -0.854 1.00 93.81 92 VAL A N 1
ATOM 718 C CA . VAL A 1 92 ? -15.178 0.009 -2.221 1.00 93.81 92 VAL A CA 1
ATOM 719 C C . VAL A 1 92 ? -13.881 0.673 -2.663 1.00 93.81 92 VAL A C 1
ATOM 721 O O . VAL A 1 92 ? -13.261 1.417 -1.908 1.00 93.81 92 VAL A O 1
ATOM 724 N N . PHE A 1 93 ? -13.463 0.419 -3.905 1.00 93.12 93 PHE A N 1
ATOM 725 C CA . PHE A 1 93 ? -12.277 1.052 -4.477 1.00 93.12 93 PHE A CA 1
ATOM 726 C C . PHE A 1 93 ? -12.501 2.542 -4.746 1.00 93.12 93 PHE A C 1
ATOM 728 O O . PHE A 1 93 ? -13.458 2.926 -5.418 1.00 93.12 93 PHE A O 1
ATOM 735 N N . ILE A 1 94 ? -11.558 3.369 -4.296 1.00 93.31 94 ILE A N 1
ATOM 736 C CA . ILE A 1 94 ? -11.544 4.816 -4.504 1.00 93.31 94 ILE A CA 1
ATOM 737 C C . ILE A 1 94 ? -10.207 5.266 -5.100 1.00 93.31 94 ILE A C 1
ATOM 739 O O . ILE A 1 94 ? -9.134 4.782 -4.738 1.00 93.31 94 ILE A O 1
ATOM 743 N N . ARG A 1 95 ? -10.254 6.230 -6.025 1.00 90.62 95 ARG A N 1
ATOM 744 C CA . ARG A 1 95 ? -9.039 6.853 -6.591 1.00 90.62 95 ARG A CA 1
ATOM 745 C C . ARG A 1 95 ? -8.549 8.046 -5.772 1.00 90.62 95 ARG A C 1
ATOM 747 O O . ARG A 1 95 ? -7.367 8.377 -5.814 1.00 90.62 95 ARG A O 1
ATOM 754 N N . ARG A 1 96 ? -9.459 8.712 -5.066 1.00 89.88 96 ARG A N 1
ATOM 755 C CA . ARG A 1 96 ? -9.224 9.914 -4.258 1.00 89.88 96 ARG A CA 1
ATOM 756 C C . ARG A 1 96 ? -10.357 10.081 -3.251 1.00 89.88 96 ARG A C 1
ATOM 758 O O . ARG A 1 96 ? -11.416 9.488 -3.446 1.00 89.88 96 ARG A O 1
ATOM 765 N N . LEU A 1 97 ? -10.130 10.895 -2.226 1.00 90.06 97 LEU A N 1
ATOM 766 C CA . LEU A 1 97 ? -11.197 11.446 -1.389 1.00 90.06 97 LEU A CA 1
ATOM 767 C C . LEU A 1 97 ? -11.741 12.733 -2.011 1.00 90.06 97 LEU A C 1
ATOM 769 O O . LEU A 1 97 ? -11.004 13.443 -2.699 1.00 90.06 97 LEU A O 1
ATOM 773 N N . ASP A 1 98 ? -12.993 13.073 -1.722 1.00 89.75 98 ASP A N 1
ATOM 774 C CA . ASP A 1 98 ? -13.593 14.309 -2.238 1.00 89.75 98 ASP A CA 1
ATOM 775 C C . ASP A 1 98 ? -12.870 15.558 -1.715 1.00 89.75 98 ASP A C 1
ATOM 777 O O . ASP A 1 98 ? -12.610 16.490 -2.473 1.00 89.75 98 ASP A O 1
ATOM 781 N N . SER A 1 99 ? -12.384 15.521 -0.470 1.00 88.81 99 SER A N 1
ATOM 782 C CA . SER A 1 99 ? -11.532 16.571 0.112 1.00 88.81 99 SER A CA 1
ATOM 783 C C . SER A 1 99 ? -10.201 16.781 -0.623 1.00 88.81 99 SER A C 1
ATOM 785 O O . SER A 1 99 ? -9.525 17.784 -0.410 1.00 88.81 99 SER A O 1
ATOM 787 N N . GLN A 1 100 ? -9.797 15.852 -1.496 1.00 86.19 100 GLN A N 1
ATOM 788 C CA . GLN A 1 100 ? -8.588 15.980 -2.309 1.00 86.19 100 GLN A CA 1
ATOM 789 C C . GLN A 1 100 ? -8.851 16.601 -3.688 1.00 86.19 100 GLN A C 1
ATOM 791 O O . GLN A 1 100 ? -7.878 16.952 -4.361 1.00 86.19 100 GLN A O 1
ATOM 796 N N . ILE A 1 101 ? -10.117 16.765 -4.101 1.00 86.50 101 ILE A N 1
ATOM 797 C CA . ILE A 1 101 ? -10.495 17.242 -5.441 1.00 86.50 101 ILE A CA 1
ATOM 798 C C . ILE A 1 101 ? -9.926 18.632 -5.714 1.00 86.50 101 ILE A C 1
ATOM 800 O O . ILE A 1 101 ? -9.216 18.796 -6.704 1.00 86.50 101 ILE A O 1
ATOM 804 N N . GLU A 1 102 ? -10.177 19.596 -4.827 1.00 85.25 102 GLU A N 1
ATOM 805 C CA . GLU A 1 102 ? -9.716 20.984 -4.994 1.00 85.25 102 GLU A CA 1
ATOM 806 C C . GLU A 1 102 ? -8.189 21.082 -5.049 1.00 85.25 102 GLU A C 1
ATOM 808 O O . GLU A 1 102 ? -7.626 21.884 -5.786 1.00 85.25 102 GLU A O 1
ATOM 813 N N . SER A 1 103 ? -7.502 20.203 -4.319 1.00 85.06 103 SER A N 1
ATOM 814 C CA . SER A 1 103 ? -6.039 20.137 -4.316 1.00 85.06 103 SER A CA 1
ATOM 815 C C . SER A 1 103 ? -5.438 19.370 -5.503 1.00 85.06 103 SER A C 1
ATOM 817 O O . SER A 1 103 ? -4.216 19.249 -5.584 1.00 85.06 103 SER A O 1
ATOM 819 N N . GLY A 1 104 ? -6.267 18.788 -6.379 1.00 85.00 104 GLY A N 1
ATOM 820 C CA . GLY A 1 104 ? -5.824 17.947 -7.497 1.00 85.00 104 GLY A CA 1
ATOM 821 C C . GLY A 1 104 ? -5.109 16.657 -7.071 1.00 85.00 104 GLY A C 1
ATOM 822 O O . GLY A 1 104 ? -4.410 16.041 -7.876 1.00 85.00 104 GLY A O 1
ATOM 823 N N . LYS A 1 105 ? -5.245 16.239 -5.806 1.00 85.38 105 LYS A N 1
ATOM 824 C CA . LYS A 1 105 ? -4.532 15.083 -5.244 1.00 85.38 105 LYS A CA 1
ATOM 825 C C . LYS A 1 105 ? -5.320 13.789 -5.419 1.00 85.38 105 LYS A C 1
ATOM 827 O O . LYS A 1 105 ? -6.538 13.775 -5.591 1.00 85.38 105 LYS A O 1
ATOM 832 N N . THR A 1 106 ? -4.596 12.676 -5.362 1.00 87.00 106 THR A N 1
ATOM 833 C CA . THR A 1 106 ? -5.152 11.323 -5.450 1.00 87.00 106 THR A CA 1
ATOM 834 C C . THR A 1 106 ? -4.455 10.393 -4.463 1.00 87.00 106 THR A C 1
ATOM 836 O O . THR A 1 106 ? -3.399 10.721 -3.916 1.00 87.00 106 THR A O 1
ATOM 839 N N . LEU A 1 107 ? -5.051 9.226 -4.223 1.00 84.69 107 LEU A N 1
ATOM 840 C CA . LEU A 1 107 ? -4.415 8.152 -3.470 1.00 84.69 107 LEU A CA 1
ATOM 841 C C . LEU A 1 107 ? -3.459 7.406 -4.406 1.00 84.69 107 LEU A C 1
ATOM 843 O O . LEU A 1 107 ? -3.876 6.880 -5.440 1.00 84.69 107 LEU A O 1
ATOM 847 N N . PHE A 1 108 ? -2.174 7.344 -4.055 1.00 81.69 108 PHE A N 1
ATOM 848 C CA . PHE A 1 108 ? -1.182 6.619 -4.853 1.00 81.69 108 PHE A CA 1
ATOM 849 C C . PHE A 1 108 ? -1.536 5.130 -4.932 1.00 81.69 108 PHE A C 1
ATOM 851 O O . PHE A 1 108 ? -1.631 4.457 -3.908 1.00 81.69 108 PHE A O 1
ATOM 858 N N . GLY A 1 109 ? -1.738 4.622 -6.152 1.00 79.81 109 GLY A N 1
ATOM 859 C CA . GLY A 1 109 ? -2.203 3.248 -6.383 1.00 79.81 109 GLY A CA 1
ATOM 860 C C . GLY A 1 109 ? -3.688 3.016 -6.070 1.00 79.81 109 GLY A C 1
ATOM 861 O O . GLY A 1 109 ? -4.167 1.894 -6.211 1.00 79.81 109 GLY A O 1
ATOM 862 N N . GLY A 1 110 ? -4.424 4.068 -5.696 1.00 88.62 110 GLY A N 1
ATOM 863 C CA . GLY A 1 110 ? -5.789 3.987 -5.186 1.00 88.62 110 GLY A CA 1
ATOM 864 C C . GLY A 1 110 ? -5.858 3.582 -3.712 1.00 88.62 110 GLY A C 1
ATOM 865 O O . GLY A 1 110 ? -4.851 3.340 -3.045 1.00 88.62 110 GLY A O 1
ATOM 866 N N . GLY A 1 111 ? -7.078 3.525 -3.195 1.00 92.56 111 GLY A N 1
ATOM 867 C CA . GLY A 1 111 ? -7.373 3.051 -1.849 1.00 92.56 111 GLY A CA 1
ATOM 868 C C . GLY A 1 111 ? -8.730 2.367 -1.783 1.00 92.56 111 GLY A C 1
ATOM 869 O O . GLY A 1 111 ? -9.427 2.228 -2.789 1.00 92.56 111 GLY A O 1
ATOM 870 N N . LEU A 1 112 ? -9.093 1.937 -0.584 1.00 94.75 112 LEU A N 1
ATOM 871 C CA . LEU A 1 112 ? -10.386 1.356 -0.267 1.00 94.75 112 LEU A CA 1
ATOM 872 C C . LEU A 1 112 ? -11.082 2.227 0.776 1.00 94.75 112 LEU A C 1
ATOM 874 O O . LEU A 1 112 ? -10.461 2.606 1.770 1.00 94.75 112 LEU A O 1
ATOM 878 N N . LEU A 1 113 ? -12.359 2.513 0.550 1.00 95.94 113 LEU A N 1
ATOM 879 C CA . LEU A 1 113 ? -13.253 3.048 1.566 1.00 95.94 113 LEU A CA 1
ATOM 880 C C . LEU A 1 113 ? -13.953 1.875 2.252 1.00 95.94 113 LEU A C 1
ATOM 882 O O . LEU A 1 113 ? -14.549 1.039 1.573 1.00 95.94 113 LEU A O 1
ATOM 886 N N . LEU A 1 114 ? -13.834 1.794 3.572 1.00 94.19 114 LEU A N 1
ATOM 887 C CA . LEU A 1 114 ? -14.259 0.657 4.379 1.00 94.19 114 LEU A CA 1
ATOM 888 C C . LEU A 1 114 ? -15.633 0.876 5.016 1.00 94.19 114 LEU A C 1
ATOM 890 O O . LEU A 1 114 ? -16.005 1.996 5.370 1.00 94.19 114 LEU A O 1
ATOM 894 N N . SER A 1 115 ? -16.353 -0.222 5.248 1.00 93.56 115 SER A N 1
ATOM 895 C CA . SER A 1 115 ? -17.494 -0.241 6.162 1.00 93.56 115 SER A CA 1
ATOM 896 C C . SER A 1 115 ? -17.042 0.121 7.586 1.00 93.56 115 SER A C 1
ATOM 898 O O . SER A 1 115 ? -15.892 -0.110 7.968 1.00 93.56 115 SER A O 1
ATOM 900 N N . LYS A 1 116 ? -17.951 0.650 8.420 1.00 94.00 116 LYS A N 1
ATOM 901 C CA . LYS A 1 116 ? -17.641 0.978 9.829 1.00 94.00 116 LYS A CA 1
ATOM 902 C C . LYS A 1 116 ? -17.069 -0.221 10.591 1.00 94.00 116 LYS A C 1
ATOM 904 O O . LYS A 1 116 ? -16.162 -0.068 11.405 1.00 94.00 116 LYS A O 1
ATOM 909 N N . LYS A 1 117 ? -17.585 -1.418 10.297 1.00 91.38 117 LYS A N 1
ATOM 910 C CA . LYS A 1 117 ? -17.102 -2.671 10.877 1.00 91.38 117 LYS A CA 1
ATOM 911 C C . LYS A 1 117 ? -15.653 -2.945 10.470 1.00 91.38 117 LYS A C 1
ATOM 913 O O . LYS A 1 117 ? -14.808 -3.132 11.340 1.00 91.38 117 LYS A O 1
ATOM 918 N N . ALA A 1 118 ? -15.349 -2.901 9.174 1.00 90.31 118 ALA A N 1
ATOM 919 C CA . ALA A 1 118 ? -13.992 -3.130 8.686 1.00 90.31 118 ALA A CA 1
ATOM 920 C C . ALA A 1 118 ? -13.001 -2.055 9.166 1.00 90.31 118 ALA A C 1
ATOM 922 O O . ALA A 1 118 ? -11.857 -2.380 9.479 1.00 90.31 118 ALA A O 1
ATOM 923 N N . ALA A 1 119 ? -13.434 -0.798 9.301 1.00 91.00 119 ALA A N 1
ATOM 924 C CA . ALA A 1 119 ? -12.623 0.277 9.873 1.00 91.00 119 ALA A CA 1
ATOM 925 C C . ALA A 1 119 ? -12.261 0.019 11.351 1.00 91.00 119 ALA A C 1
ATOM 927 O O . ALA A 1 119 ? -11.117 0.240 11.758 1.00 91.00 119 ALA A O 1
ATOM 928 N N . ALA A 1 120 ? -13.197 -0.504 12.149 1.00 90.62 120 ALA A N 1
ATOM 929 C CA . ALA A 1 120 ? -12.932 -0.897 13.533 1.00 90.62 120 ALA A CA 1
ATOM 930 C C . ALA A 1 120 ? -11.956 -2.086 13.620 1.00 90.62 120 ALA A C 1
ATOM 932 O O . ALA A 1 120 ? -11.019 -2.066 14.419 1.00 90.62 120 ALA A O 1
ATOM 933 N N . GLU A 1 121 ? -12.120 -3.093 12.758 1.00 90.88 121 GLU A N 1
ATOM 934 C CA . GLU A 1 121 ? -11.196 -4.232 12.665 1.00 90.88 121 GLU A CA 1
ATOM 935 C C . GLU A 1 121 ? -9.788 -3.789 12.232 1.00 90.88 121 GLU A C 1
ATOM 937 O O . GLU A 1 121 ? -8.797 -4.239 12.809 1.00 90.88 121 GLU A O 1
ATOM 942 N N . LYS A 1 122 ? -9.688 -2.848 11.281 1.00 91.81 122 LYS A N 1
ATOM 943 C CA . LYS A 1 122 ? -8.421 -2.207 10.896 1.00 91.81 122 LYS A CA 1
ATOM 944 C C . LYS A 1 122 ? -7.765 -1.532 12.100 1.00 91.81 122 LYS A C 1
ATOM 946 O O . LYS A 1 122 ? -6.577 -1.728 12.323 1.00 91.81 122 LYS A O 1
ATOM 951 N N . ALA A 1 123 ? -8.522 -0.765 12.889 1.00 89.25 123 ALA A N 1
ATOM 952 C CA . ALA A 1 123 ? -7.987 -0.096 14.078 1.00 89.25 123 ALA A CA 1
ATOM 953 C C . ALA A 1 123 ? -7.436 -1.103 15.097 1.00 89.25 123 ALA A C 1
ATOM 955 O O . ALA A 1 123 ? -6.368 -0.894 15.669 1.00 89.25 123 ALA A O 1
ATOM 956 N N . ALA A 1 124 ? -8.131 -2.225 15.297 1.00 88.56 124 ALA A N 1
ATOM 957 C CA . ALA A 1 124 ? -7.648 -3.303 16.152 1.00 88.56 124 ALA A CA 1
ATOM 958 C C . ALA A 1 124 ? -6.372 -3.963 15.600 1.00 88.56 124 ALA A C 1
ATOM 960 O O . ALA A 1 124 ? -5.483 -4.309 16.374 1.00 88.56 124 ALA A O 1
ATOM 961 N N . ALA A 1 125 ? -6.259 -4.123 14.279 1.00 86.75 125 ALA A N 1
ATOM 962 C CA . ALA A 1 125 ? -5.060 -4.653 13.635 1.00 86.75 125 ALA A CA 1
ATOM 963 C C . ALA A 1 125 ? -3.865 -3.693 13.760 1.00 86.75 125 ALA A C 1
ATOM 965 O O . ALA A 1 125 ? -2.764 -4.126 14.085 1.00 86.75 125 ALA A O 1
ATOM 966 N N . GLU A 1 126 ? -4.080 -2.390 13.571 1.00 86.06 126 GLU A N 1
ATOM 967 C CA . GLU A 1 126 ? -3.033 -1.372 13.703 1.00 86.06 126 GLU A CA 1
ATOM 968 C C . GLU A 1 126 ? -2.521 -1.235 15.142 1.00 86.06 126 GLU A C 1
ATOM 970 O O . GLU A 1 126 ? -1.335 -0.986 15.326 1.00 86.06 126 GLU A O 1
ATOM 975 N N . L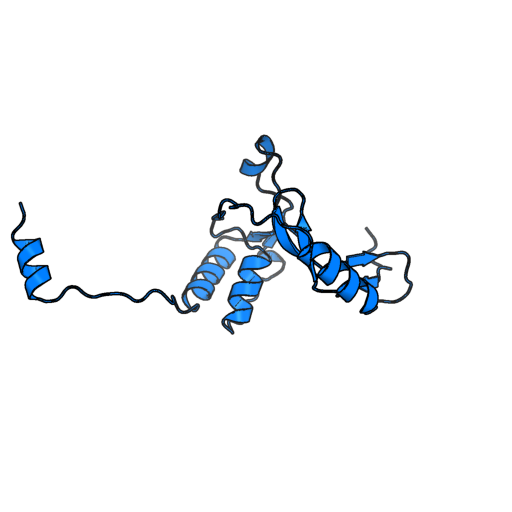YS A 1 127 ? -3.356 -1.483 16.162 1.00 86.12 127 LYS A N 1
ATOM 976 C CA . LYS A 1 127 ? -2.920 -1.541 17.572 1.00 86.12 127 LYS A CA 1
ATOM 977 C C . LYS A 1 127 ? -1.968 -2.697 17.889 1.00 86.12 127 LYS A C 1
ATOM 979 O O . LYS A 1 127 ? -1.291 -2.650 18.908 1.00 86.12 127 LYS A O 1
ATOM 984 N N . LYS A 1 128 ? -1.932 -3.747 17.061 1.00 83.56 128 LYS A N 1
ATOM 985 C CA . LYS A 1 128 ? -0.978 -4.860 17.219 1.00 83.56 128 LYS A CA 1
ATOM 986 C C . LYS A 1 128 ? 0.415 -4.505 16.715 1.00 83.56 128 LYS A C 1
ATOM 988 O O . LYS A 1 128 ? 1.349 -5.265 16.942 1.00 83.56 128 LYS A O 1
ATOM 993 N N . ILE A 1 129 ? 0.541 -3.394 15.992 1.00 79.50 129 ILE A N 1
ATOM 994 C CA . ILE A 1 129 ? 1.836 -2.893 15.568 1.00 79.50 129 ILE A CA 1
ATOM 995 C C . ILE A 1 129 ? 2.528 -2.351 16.822 1.00 79.50 129 ILE A C 1
ATOM 997 O O . ILE A 1 129 ? 1.968 -1.444 17.441 1.00 79.50 129 ILE A O 1
ATOM 1001 N N . PRO A 1 130 ? 3.699 -2.889 17.206 1.00 69.56 130 PRO A N 1
ATOM 1002 C CA . PRO A 1 130 ? 4.460 -2.326 18.306 1.00 69.56 130 PRO A CA 1
ATOM 1003 C C . PRO A 1 130 ? 4.752 -0.857 18.000 1.00 69.56 130 PRO A C 1
ATOM 1005 O O . PRO A 1 130 ? 5.157 -0.502 16.889 1.00 69.56 130 PRO A O 1
ATOM 1008 N N . ASP A 1 131 ? 4.459 0.001 18.969 1.00 66.62 131 ASP A N 1
ATOM 1009 C CA . ASP A 1 131 ? 4.868 1.391 18.906 1.00 66.62 131 ASP A CA 1
ATOM 1010 C C . ASP A 1 131 ? 6.333 1.434 19.345 1.00 66.62 131 ASP A C 1
ATOM 1012 O O . ASP A 1 131 ? 6.634 1.187 20.509 1.00 66.62 131 ASP A O 1
ATOM 1016 N N . ASP A 1 132 ? 7.254 1.711 18.419 1.00 60.31 132 ASP A N 1
ATOM 1017 C CA . ASP A 1 132 ? 8.693 1.849 18.716 1.00 60.31 132 ASP A CA 1
ATOM 1018 C C . ASP A 1 132 ? 9.002 3.125 19.534 1.00 60.31 132 ASP A C 1
ATOM 1020 O O . ASP A 1 132 ? 10.155 3.538 19.684 1.00 60.31 132 ASP A O 1
ATOM 1024 N N . THR A 1 133 ? 7.970 3.793 20.050 1.00 57.91 133 THR A N 1
ATOM 1025 C CA . THR A 1 133 ? 8.090 4.961 20.911 1.00 57.91 133 THR A CA 1
ATOM 1026 C C . THR A 1 133 ? 8.576 4.530 22.295 1.00 57.91 133 THR A C 1
ATOM 1028 O O . THR A 1 133 ? 7.854 3.893 23.059 1.00 57.91 133 THR A O 1
ATOM 1031 N N . ILE A 1 134 ? 9.806 4.916 22.644 1.00 62.88 134 ILE A N 1
ATOM 1032 C CA . ILE A 1 134 ? 10.319 4.796 24.013 1.00 62.88 134 ILE A CA 1
ATOM 1033 C C . ILE A 1 134 ? 9.482 5.720 24.906 1.00 62.88 134 ILE A C 1
ATOM 1035 O O . ILE A 1 134 ? 9.625 6.944 24.855 1.00 62.88 134 ILE A O 1
ATOM 1039 N N . ALA A 1 135 ? 8.589 5.134 25.702 1.00 64.50 135 ALA A N 1
ATOM 1040 C CA . ALA A 1 135 ? 7.834 5.852 26.717 1.00 64.50 135 ALA A CA 1
ATOM 1041 C C . ALA A 1 135 ? 8.719 6.056 27.953 1.00 64.50 135 ALA A C 1
ATOM 1043 O O . ALA A 1 135 ? 9.174 5.093 28.567 1.00 64.50 135 ALA A O 1
ATOM 1044 N N . TRP A 1 136 ? 8.970 7.315 28.305 1.00 75.38 136 TRP A N 1
ATOM 1045 C CA . TRP A 1 136 ? 9.651 7.679 29.544 1.00 75.38 136 TRP A CA 1
ATOM 1046 C C . TRP A 1 136 ? 8.598 7.930 30.616 1.00 75.38 136 TRP A C 1
ATOM 1048 O O . TRP A 1 136 ? 7.713 8.768 30.438 1.00 75.38 136 TRP A O 1
ATOM 1058 N N . GLU A 1 137 ? 8.670 7.184 31.713 1.00 82.81 137 GLU A N 1
ATOM 1059 C CA . GLU A 1 137 ? 7.779 7.389 32.850 1.00 82.81 137 GLU A CA 1
ATOM 1060 C C . GLU A 1 137 ? 8.321 8.495 33.760 1.00 82.81 137 GLU A C 1
ATOM 1062 O O . GLU A 1 137 ? 9.527 8.593 33.978 1.00 82.81 137 GLU A O 1
ATOM 1067 N N . LEU A 1 138 ? 7.422 9.315 34.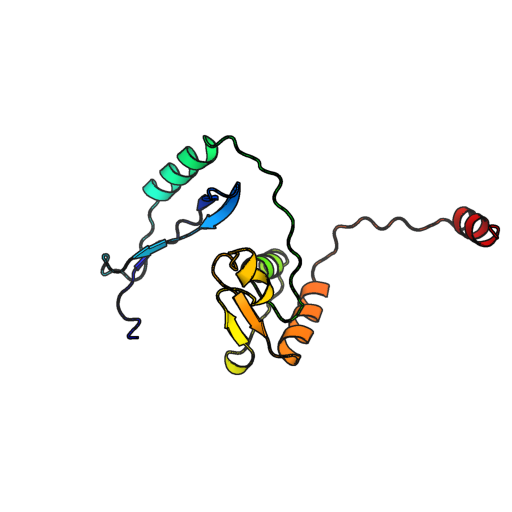312 1.00 82.00 138 LEU A N 1
ATOM 1068 C CA . LEU A 1 138 ? 7.777 10.250 35.379 1.00 82.00 138 LEU A CA 1
ATOM 1069 C C . LEU A 1 138 ? 8.127 9.464 36.644 1.00 82.00 138 LEU A C 1
ATOM 1071 O O . LEU A 1 138 ? 7.334 8.631 37.095 1.00 82.00 138 LEU A O 1
ATOM 1075 N N . SER A 1 139 ? 9.271 9.782 37.237 1.00 90.69 139 SER A N 1
ATOM 1076 C CA . SER A 1 139 ? 9.639 9.338 38.580 1.00 90.69 139 SER A CA 1
ATOM 1077 C C . SER A 1 139 ? 8.710 9.938 39.638 1.00 90.69 139 SER A C 1
ATOM 1079 O O . SER A 1 139 ? 8.074 10.973 39.419 1.00 90.69 139 SER A O 1
ATOM 1081 N N . ASP A 1 140 ? 8.658 9.325 40.821 1.00 86.88 140 ASP A N 1
ATOM 1082 C CA . ASP A 1 140 ? 7.799 9.793 41.918 1.00 86.88 140 ASP A CA 1
ATOM 1083 C C . ASP A 1 140 ? 8.110 11.245 42.314 1.00 86.88 140 ASP A C 1
ATOM 1085 O O . ASP A 1 140 ? 7.200 12.054 42.475 1.00 86.88 140 ASP A O 1
ATOM 1089 N N . ARG A 1 141 ? 9.394 11.629 42.313 1.00 94.44 141 ARG A N 1
ATOM 1090 C CA . ARG A 1 141 ? 9.819 13.021 42.528 1.00 94.44 141 ARG A CA 1
ATOM 1091 C C . ARG A 1 141 ? 9.232 13.983 41.489 1.00 94.44 141 ARG A C 1
ATOM 1093 O O . ARG A 1 141 ? 8.858 1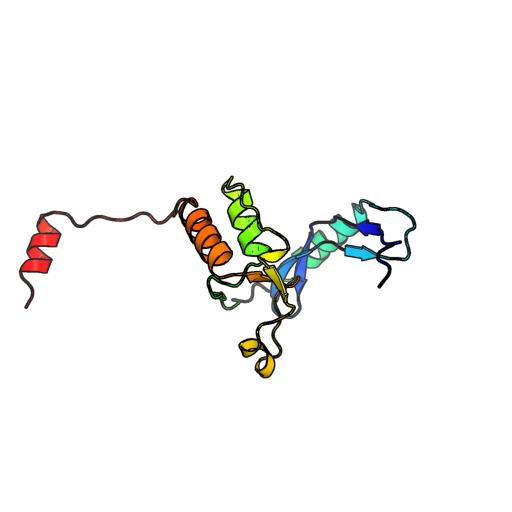5.104 41.827 1.00 94.44 141 ARG A O 1
ATOM 1100 N N . GLU A 1 142 ? 9.207 13.591 40.217 1.00 88.31 142 GLU A N 1
ATOM 1101 C CA . GLU A 1 142 ? 8.680 14.429 39.133 1.00 88.31 142 GLU A CA 1
ATOM 1102 C C . GLU A 1 142 ? 7.152 14.515 39.188 1.00 88.31 142 GLU A C 1
ATOM 1104 O O . GLU A 1 142 ? 6.592 15.578 38.925 1.00 88.31 142 GLU A O 1
ATOM 1109 N N . ARG A 1 143 ? 6.478 13.436 39.600 1.00 90.88 143 ARG A N 1
ATOM 1110 C CA . ARG A 1 143 ? 5.033 13.442 39.867 1.00 90.88 143 ARG A CA 1
ATOM 1111 C C . ARG A 1 143 ? 4.680 14.381 41.022 1.00 90.88 143 ARG A C 1
ATOM 1113 O O . ARG A 1 143 ? 3.743 15.164 40.887 1.00 90.88 143 ARG A O 1
ATOM 1120 N N . ASP A 1 144 ? 5.454 14.370 42.104 1.00 90.56 144 ASP A N 1
ATOM 1121 C CA . ASP A 1 144 ? 5.263 15.281 43.240 1.00 90.56 144 ASP A CA 1
ATOM 1122 C C . ASP A 1 144 ? 5.475 16.750 42.850 1.00 90.56 144 ASP A C 1
ATOM 1124 O O . ASP A 1 144 ? 4.708 17.624 43.258 1.00 90.56 144 ASP A O 1
ATOM 1128 N N . LEU A 1 145 ? 6.468 17.026 41.997 1.00 89.19 145 LEU A N 1
ATOM 1129 C CA . LEU A 1 145 ? 6.686 18.359 41.432 1.00 89.19 145 LEU A CA 1
ATOM 1130 C C . LEU A 1 145 ? 5.491 18.818 40.590 1.00 89.19 145 LEU A C 1
ATOM 1132 O O . LEU A 1 145 ? 5.017 19.933 40.791 1.00 89.19 145 LEU A O 1
ATOM 1136 N N . VAL A 1 146 ? 4.968 17.966 39.703 1.00 79.06 146 VAL A N 1
ATOM 1137 C CA . VAL A 1 146 ? 3.769 18.275 38.902 1.00 79.06 146 VAL A CA 1
ATOM 1138 C C . VAL A 1 146 ? 2.563 18.561 39.799 1.00 79.06 146 VAL A C 1
ATOM 1140 O O . VAL A 1 146 ? 1.871 19.551 39.582 1.00 79.06 146 VAL A O 1
ATOM 1143 N N . ASN A 1 147 ? 2.354 17.757 40.844 1.00 88.88 147 ASN A N 1
ATOM 1144 C CA . ASN A 1 147 ? 1.256 17.933 41.799 1.00 88.88 147 ASN A CA 1
ATOM 1145 C C . ASN A 1 147 ? 1.368 19.222 42.639 1.00 88.88 147 ASN A C 1
ATOM 1147 O O . ASN A 1 147 ? 0.376 19.663 43.215 1.00 88.88 147 ASN A O 1
ATOM 1151 N N . SER A 1 148 ? 2.561 19.819 42.728 1.00 83.88 148 SER A N 1
ATOM 1152 C CA . SER A 1 148 ? 2.820 21.051 43.488 1.00 83.88 148 SER A CA 1
ATOM 1153 C C . SER A 1 148 ? 2.614 22.349 42.691 1.00 83.88 148 SER A C 1
ATOM 1155 O O . SER A 1 148 ? 2.634 23.437 43.273 1.00 83.88 148 SER A O 1
ATOM 1157 N N . LEU A 1 149 ? 2.413 22.253 41.373 1.00 71.69 149 LEU A N 1
ATOM 1158 C CA . LEU A 1 149 ? 2.137 23.398 40.502 1.00 71.69 149 LEU A CA 1
ATOM 1159 C C . LEU A 1 149 ? 0.652 23.809 40.609 1.00 71.69 149 LEU A C 1
ATOM 1161 O O . LEU A 1 149 ? -0.224 22.950 40.686 1.00 71.69 149 LEU A O 1
ATOM 1165 N N . LYS A 1 150 ? 0.375 25.122 40.636 1.00 55.81 150 LYS A N 1
ATOM 1166 C CA . LYS A 1 150 ? -0.977 25.719 40.684 1.00 55.81 150 LYS A CA 1
ATOM 1167 C C . LYS A 1 150 ? -1.485 26.114 39.305 1.00 55.81 150 LYS A C 1
ATOM 1169 O O . LYS A 1 150 ? -0.661 26.634 38.520 1.00 55.81 150 LYS A O 1
#

Organism: NCBI:txid35519

Secondary structure (DSSP, 8-state):
------EEEEEEEEEE-TT--EEEEEEEESS--SSB---HHHHHHHHHHHHH------PPPPP--TTEEEHHHHHHHHHTT------GGGEEEES--GGGTTTT---TT-EEEEPHHHHHHHHHHHTTS-----PPPPPHHHHHHHHT--

pLDDT: mean 85.18, std 10.67, range [40.31, 96.12]

Sequence (150 aa):
MNIKKSCFIPVCADVIYENGAKVKTSFRTNLDPMLVRTAPELHVLLKETCSKLKKARNLPKYSYPQEVFTASIGAKLSNCGVDYRIKRDDAVFIRRLDSQIESGKTLFGGGLLLSKKAAAEKAAAEKKIPDDTIAWELSDRERDLVNSLK

Radius of gyration: 21.36 Å; chains: 1; bounding box: 40×39×69 Å